Protein AF-A0A661K8E2-F1 (afdb_monomer)

Structure (mmCIF, N/CA/C/O backbone):
data_AF-A0A661K8E2-F1
#
_entry.id   AF-A0A661K8E2-F1
#
loop_
_atom_site.group_PDB
_atom_site.id
_atom_site.type_symbol
_atom_site.label_atom_id
_atom_site.label_alt_id
_atom_site.label_comp_id
_atom_site.label_asym_id
_atom_site.label_entity_id
_atom_site.label_seq_id
_atom_site.pdbx_PDB_ins_code
_atom_site.Cartn_x
_atom_site.Cartn_y
_atom_site.Cartn_z
_atom_site.occupancy
_atom_site.B_iso_or_equiv
_atom_site.auth_seq_id
_atom_site.auth_comp_id
_atom_site.auth_asym_id
_atom_site.auth_atom_id
_atom_site.pdbx_PDB_model_num
ATOM 1 N N . GLY A 1 1 ? -0.701 6.595 13.806 1.00 88.25 1 GLY A N 1
ATOM 2 C CA . GLY A 1 1 ? -0.117 6.236 12.498 1.00 88.25 1 GLY A CA 1
ATOM 3 C C . GLY A 1 1 ? -1.186 6.326 11.427 1.00 88.25 1 GLY A C 1
ATOM 4 O O . GLY A 1 1 ? -2.358 6.293 11.782 1.00 88.25 1 GLY A O 1
ATOM 5 N N . ILE A 1 2 ? -0.792 6.418 10.154 1.00 94.12 2 ILE A N 1
ATOM 6 C CA . ILE A 1 2 ? -1.696 6.708 9.019 1.00 94.12 2 ILE A CA 1
ATOM 7 C C . ILE A 1 2 ? -2.901 5.750 8.963 1.00 94.12 2 ILE A C 1
ATOM 9 O O . ILE A 1 2 ? -4.030 6.189 8.772 1.00 94.12 2 ILE A O 1
ATOM 13 N N . ILE A 1 3 ? -2.693 4.448 9.199 1.00 94.31 3 ILE A N 1
ATOM 14 C CA . ILE A 1 3 ? -3.779 3.449 9.165 1.00 94.31 3 ILE A CA 1
ATOM 15 C C . ILE A 1 3 ? -4.796 3.686 10.292 1.00 94.31 3 ILE A C 1
ATOM 17 O O . ILE A 1 3 ? -5.997 3.720 10.039 1.00 94.31 3 ILE A O 1
ATOM 21 N N . SER A 1 4 ? -4.324 3.920 11.519 1.00 95.00 4 SER A N 1
ATOM 22 C CA . SER A 1 4 ? -5.182 4.236 12.671 1.00 95.00 4 SER A CA 1
ATOM 23 C C . SER A 1 4 ? -6.026 5.491 12.444 1.00 95.00 4 SER A C 1
ATOM 25 O O . SER A 1 4 ? -7.205 5.540 12.785 1.00 95.00 4 SER A O 1
ATOM 27 N N . GLU A 1 5 ? -5.429 6.517 11.838 1.00 95.81 5 GLU A N 1
ATOM 28 C CA . GLU A 1 5 ? -6.119 7.762 11.513 1.00 95.81 5 GLU A CA 1
ATOM 29 C C . GLU A 1 5 ? -7.192 7.550 10.441 1.00 95.81 5 GLU A C 1
ATOM 31 O O . GLU A 1 5 ? -8.335 7.960 10.632 1.00 95.81 5 GLU A O 1
ATOM 36 N N . GLY A 1 6 ? -6.879 6.812 9.373 1.00 94.31 6 GLY A N 1
ATOM 37 C CA . GLY A 1 6 ? -7.865 6.467 8.351 1.00 94.31 6 GLY A CA 1
ATOM 38 C C . GLY A 1 6 ? -9.032 5.630 8.886 1.00 94.31 6 GLY A C 1
ATOM 39 O O . GLY A 1 6 ? -10.159 5.805 8.426 1.00 94.31 6 GLY A O 1
ATOM 40 N N . LYS A 1 7 ? -8.814 4.783 9.905 1.00 94.75 7 LYS A N 1
ATOM 41 C CA . LYS A 1 7 ? -9.906 4.097 10.622 1.00 94.75 7 LYS A CA 1
ATOM 42 C C . LYS A 1 7 ? -10.793 5.081 11.387 1.00 94.75 7 LYS A C 1
ATOM 44 O O . LYS A 1 7 ? -12.012 5.042 11.242 1.00 94.75 7 LYS A O 1
ATOM 49 N N . LYS A 1 8 ? -10.191 6.000 12.156 1.00 94.88 8 LYS A N 1
ATOM 50 C CA . LYS A 1 8 ? -10.919 7.035 12.920 1.00 94.88 8 LYS A CA 1
ATOM 51 C C . LYS A 1 8 ? -11.754 7.946 12.020 1.00 94.88 8 LYS A C 1
ATOM 53 O O . LYS A 1 8 ? -12.860 8.315 12.393 1.00 94.88 8 LYS A O 1
ATOM 58 N N . LEU A 1 9 ? -11.243 8.268 10.833 1.00 95.31 9 LEU A N 1
ATOM 59 C CA . LEU A 1 9 ? -11.941 9.064 9.820 1.00 95.31 9 LEU A CA 1
ATOM 60 C C . LEU A 1 9 ? -12.954 8.248 8.996 1.00 95.31 9 LEU A C 1
ATOM 62 O O . LEU A 1 9 ? -13.630 8.799 8.133 1.00 95.31 9 LEU A O 1
ATOM 66 N N . GLY A 1 10 ? -13.059 6.935 9.225 1.00 93.69 10 GLY A N 1
ATOM 67 C CA . GLY A 1 10 ? -13.957 6.051 8.483 1.00 93.69 10 GLY A CA 1
ATOM 68 C C . GLY A 1 10 ? -13.543 5.785 7.032 1.00 93.69 10 GLY A C 1
ATOM 69 O O . GLY A 1 10 ? -14.325 5.200 6.287 1.00 93.69 10 GLY A O 1
ATOM 70 N N . ALA A 1 11 ? -12.334 6.183 6.627 1.00 94.06 11 ALA A N 1
ATOM 71 C CA . ALA A 1 11 ? -11.786 5.933 5.295 1.00 94.06 11 ALA A CA 1
ATOM 72 C C . ALA A 1 11 ? -11.365 4.463 5.107 1.00 94.06 11 ALA A C 1
ATOM 74 O O . ALA A 1 11 ? -11.492 3.902 4.015 1.00 94.06 11 ALA A O 1
ATOM 75 N N . PHE A 1 12 ? -10.887 3.819 6.175 1.00 95.69 12 PHE A N 1
ATOM 76 C CA . PHE A 1 12 ? -10.476 2.414 6.175 1.00 95.69 12 PHE A CA 1
ATOM 77 C C . PHE A 1 12 ? -11.440 1.549 6.989 1.00 95.69 12 PHE A C 1
ATOM 79 O O . PHE A 1 12 ? -12.102 2.018 7.916 1.00 95.69 12 PHE A O 1
ATOM 86 N N . ARG A 1 13 ? -11.533 0.266 6.632 1.00 94.94 13 ARG A N 1
ATOM 87 C CA . ARG A 1 13 ? -12.322 -0.723 7.381 1.00 94.94 13 ARG A CA 1
ATOM 88 C C . ARG A 1 13 ? -11.666 -1.065 8.723 1.00 94.94 13 ARG A C 1
ATOM 90 O O . ARG A 1 13 ? -10.499 -0.750 8.951 1.00 94.94 13 ARG A O 1
ATOM 97 N N . GLU A 1 14 ? -12.390 -1.781 9.582 1.00 94.88 14 GLU A N 1
ATOM 98 C CA . GLU A 1 14 ? -11.831 -2.347 10.816 1.00 94.88 14 GLU A CA 1
ATOM 99 C C . GLU A 1 14 ? -10.827 -3.464 10.494 1.00 94.88 14 GLU A C 1
ATOM 101 O O . GLU A 1 14 ? -11.155 -4.646 10.444 1.00 94.88 14 GLU A O 1
ATOM 106 N N . ILE A 1 15 ? -9.592 -3.058 10.206 1.00 94.12 15 ILE A N 1
ATOM 107 C CA . ILE A 1 15 ? -8.452 -3.928 9.928 1.00 94.12 15 ILE A CA 1
ATOM 108 C C . ILE A 1 15 ? -7.436 -3.853 11.071 1.00 94.12 15 ILE A C 1
ATOM 110 O O . ILE A 1 15 ? -7.324 -2.829 11.757 1.00 94.12 15 ILE A O 1
ATOM 114 N N . ASP A 1 16 ? -6.694 -4.943 11.264 1.00 96.00 16 ASP A N 1
ATOM 115 C CA . ASP A 1 16 ? -5.513 -4.966 12.121 1.00 96.00 16 ASP A CA 1
ATOM 116 C C . ASP A 1 16 ? -4.414 -4.081 11.509 1.00 96.00 16 ASP A C 1
ATOM 118 O O . ASP A 1 16 ? -3.918 -4.329 10.405 1.00 96.00 16 ASP A O 1
ATOM 122 N N . GLU A 1 17 ? -4.048 -3.019 12.228 1.00 95.44 17 GLU A N 1
ATOM 123 C CA . GLU A 1 17 ? -3.108 -2.003 11.748 1.00 95.44 17 GLU A CA 1
ATOM 124 C C . GLU A 1 17 ? -1.704 -2.575 11.507 1.00 95.44 17 GLU A C 1
ATOM 126 O O . GLU A 1 17 ? -1.012 -2.161 10.573 1.00 95.44 17 GLU A O 1
ATOM 131 N N . ARG A 1 18 ? -1.285 -3.545 12.328 1.00 96.06 18 ARG A N 1
ATOM 132 C CA . ARG A 1 18 ? 0.037 -4.167 12.235 1.00 96.06 18 ARG A CA 1
ATOM 133 C C . ARG A 1 18 ? 0.115 -5.068 11.010 1.00 96.06 18 ARG A C 1
ATOM 135 O O . ARG A 1 18 ? 1.088 -4.985 10.265 1.00 96.06 18 ARG A O 1
ATOM 142 N N . MET A 1 19 ? -0.911 -5.881 10.773 1.00 97.12 19 MET A N 1
ATOM 143 C CA . MET A 1 19 ? -0.980 -6.750 9.598 1.00 97.12 19 MET A CA 1
ATOM 144 C C . MET A 1 19 ? -1.060 -5.942 8.303 1.00 97.12 19 MET A C 1
ATOM 146 O O . MET A 1 19 ? -0.369 -6.269 7.341 1.00 97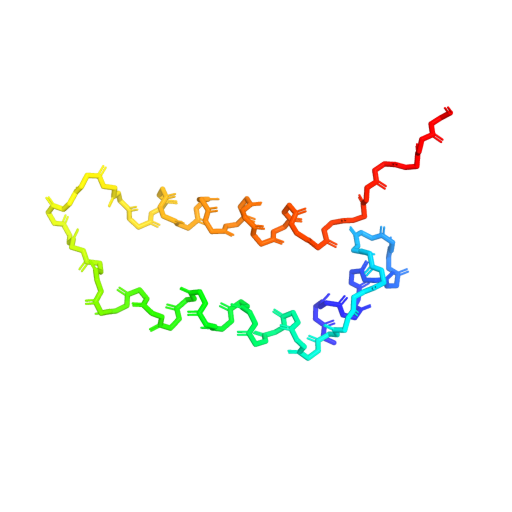.12 19 MET A O 1
ATOM 150 N N . ALA A 1 20 ? -1.827 -4.849 8.284 1.00 96.38 20 ALA A N 1
ATOM 151 C CA . ALA A 1 20 ? -1.870 -3.944 7.138 1.00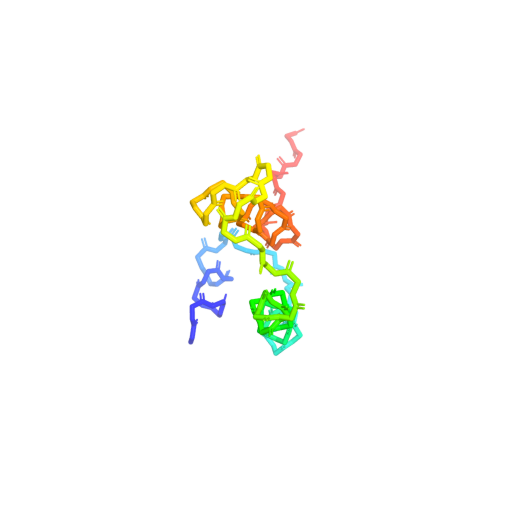 96.38 20 ALA A CA 1
ATOM 152 C C . ALA A 1 20 ? -0.495 -3.306 6.856 1.00 96.38 20 ALA A C 1
ATOM 154 O O . ALA A 1 20 ? -0.066 -3.238 5.703 1.00 96.38 20 ALA A O 1
ATOM 155 N N . GLY A 1 21 ? 0.233 -2.911 7.906 1.00 95.81 21 GLY A N 1
ATOM 156 C CA . GLY A 1 21 ? 1.612 -2.435 7.789 1.00 95.81 21 GLY A CA 1
ATOM 157 C C . GLY A 1 21 ? 2.569 -3.495 7.233 1.00 95.81 21 GLY A C 1
ATOM 158 O O . GLY A 1 21 ? 3.328 -3.208 6.309 1.00 95.81 21 GLY A O 1
ATOM 159 N N . PHE A 1 22 ? 2.511 -4.730 7.742 1.00 96.62 22 PHE A N 1
ATOM 160 C CA . PHE A 1 22 ? 3.336 -5.836 7.242 1.00 96.62 22 PHE A CA 1
ATOM 161 C C . PHE A 1 22 ? 3.027 -6.198 5.790 1.00 96.62 22 PHE A C 1
AT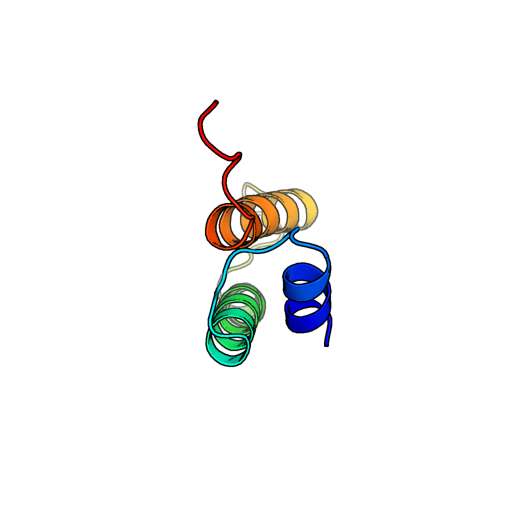OM 163 O O . PHE A 1 22 ? 3.958 -6.444 5.026 1.00 96.62 22 PHE A O 1
ATOM 170 N N . ALA A 1 23 ? 1.756 -6.176 5.386 1.00 95.81 23 ALA A N 1
ATOM 171 C CA . ALA A 1 23 ? 1.369 -6.401 3.999 1.00 95.81 23 ALA A CA 1
ATOM 172 C C . ALA A 1 23 ? 1.992 -5.345 3.073 1.00 95.81 23 ALA A C 1
ATOM 174 O O . ALA A 1 23 ? 2.658 -5.703 2.101 1.00 95.81 23 ALA A O 1
ATOM 175 N N . LEU A 1 24 ? 1.836 -4.054 3.399 1.00 95.69 24 LEU A N 1
ATOM 176 C CA . LEU A 1 24 ? 2.411 -2.957 2.611 1.00 95.69 24 LEU A CA 1
ATOM 177 C C . LEU A 1 24 ? 3.937 -3.050 2.528 1.00 95.69 24 LEU A C 1
ATOM 179 O O . LEU A 1 24 ? 4.513 -2.925 1.448 1.00 95.69 24 LEU A O 1
ATOM 183 N N . LEU A 1 25 ? 4.586 -3.327 3.659 1.00 95.69 25 LEU A N 1
ATOM 184 C CA . LEU A 1 25 ? 6.031 -3.503 3.719 1.00 95.69 25 LEU A CA 1
ATOM 185 C C . LEU A 1 25 ? 6.493 -4.683 2.852 1.00 95.69 25 LEU A C 1
ATOM 187 O O . LEU A 1 25 ? 7.475 -4.555 2.127 1.00 95.69 25 LEU A O 1
ATOM 191 N N . GLY A 1 26 ? 5.779 -5.810 2.889 1.00 95.00 26 GLY A N 1
ATOM 192 C CA . GLY A 1 26 ? 6.063 -6.976 2.052 1.00 95.00 26 GLY A CA 1
ATOM 193 C C . GLY A 1 26 ? 5.951 -6.670 0.557 1.00 95.00 26 GLY A C 1
ATOM 194 O O . GLY A 1 26 ? 6.852 -7.023 -0.204 1.00 95.00 26 GLY A O 1
ATOM 195 N N . MET A 1 27 ? 4.893 -5.959 0.150 1.00 94.38 27 MET A N 1
ATOM 196 C CA . MET A 1 27 ? 4.686 -5.547 -1.245 1.00 94.38 27 MET A CA 1
ATOM 197 C C . MET A 1 27 ? 5.843 -4.692 -1.771 1.00 94.38 27 MET A C 1
ATOM 199 O O . MET A 1 27 ? 6.348 -4.947 -2.862 1.00 94.38 27 MET A O 1
ATOM 203 N N . ILE A 1 28 ? 6.303 -3.715 -0.983 1.00 94.75 28 ILE A N 1
ATOM 204 C CA . ILE A 1 28 ? 7.359 -2.783 -1.402 1.00 94.75 28 ILE A CA 1
ATOM 205 C C . ILE A 1 28 ? 8.743 -3.440 -1.339 1.00 94.75 28 ILE A C 1
ATOM 207 O O . ILE A 1 28 ? 9.528 -3.327 -2.281 1.00 94.75 28 ILE A O 1
ATOM 211 N N . ASN A 1 29 ? 9.049 -4.168 -0.261 1.00 95.25 29 ASN A N 1
ATOM 212 C CA . ASN A 1 29 ? 10.378 -4.751 -0.058 1.00 95.25 29 ASN A CA 1
ATOM 213 C C . ASN A 1 29 ? 10.734 -5.815 -1.094 1.00 95.25 29 ASN A C 1
ATOM 215 O O . ASN A 1 29 ? 11.914 -6.064 -1.332 1.00 95.25 29 ASN A O 1
ATOM 219 N N . TRP A 1 30 ? 9.745 -6.461 -1.711 1.00 93.50 30 TRP A N 1
ATOM 220 C CA . TRP A 1 30 ? 10.027 -7.478 -2.715 1.00 93.50 30 TRP A CA 1
ATOM 221 C C . TRP A 1 30 ? 10.431 -6.883 -4.072 1.00 9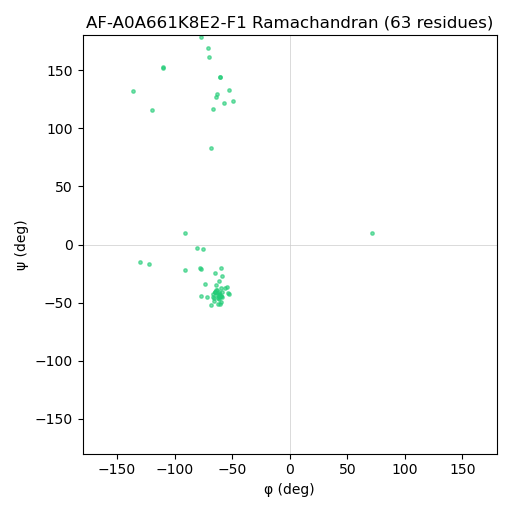3.50 30 TRP A C 1
ATOM 223 O O . TRP A 1 30 ? 11.111 -7.565 -4.836 1.00 93.50 30 TRP A O 1
ATOM 233 N N . ILE A 1 31 ? 10.086 -5.617 -4.360 1.00 94.00 31 ILE A N 1
ATOM 234 C CA . ILE A 1 31 ? 10.316 -4.955 -5.663 1.00 94.00 31 ILE A CA 1
ATOM 235 C C . ILE A 1 31 ? 11.778 -5.062 -6.105 1.00 94.00 31 ILE A C 1
ATOM 237 O O . ILE A 1 31 ? 12.049 -5.401 -7.255 1.00 94.00 31 ILE A O 1
ATOM 241 N N . ILE A 1 32 ? 12.724 -4.866 -5.183 1.00 90.25 32 ILE A N 1
ATOM 242 C CA . ILE A 1 32 ? 14.166 -4.893 -5.478 1.00 90.25 32 ILE A CA 1
ATOM 243 C C . ILE A 1 32 ? 14.653 -6.230 -6.055 1.00 90.25 32 ILE A C 1
ATOM 245 O O . ILE A 1 32 ? 15.7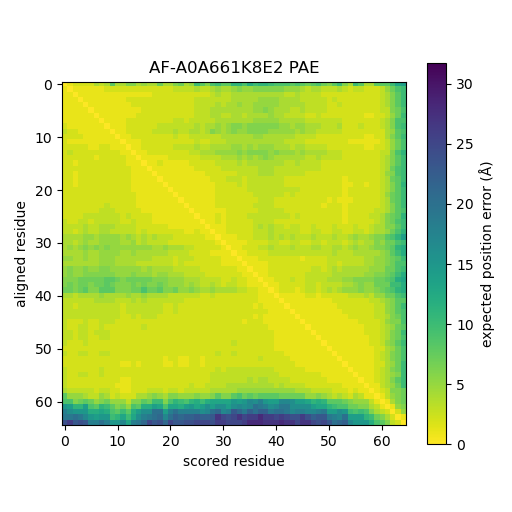29 -6.283 -6.640 1.00 90.25 32 ILE A O 1
ATOM 249 N N . ARG A 1 33 ? 13.898 -7.321 -5.865 1.00 93.94 33 ARG A N 1
ATOM 250 C CA . ARG A 1 33 ? 14.302 -8.662 -6.307 1.00 93.94 33 ARG A CA 1
ATOM 251 C C . ARG A 1 33 ? 13.842 -9.019 -7.710 1.00 93.94 33 ARG A C 1
ATOM 253 O O . ARG A 1 33 ? 14.410 -9.933 -8.296 1.00 93.94 33 ARG A O 1
ATOM 260 N N . TRP A 1 34 ? 12.806 -8.363 -8.220 1.00 93.56 34 TRP A N 1
ATOM 261 C CA . TRP A 1 34 ? 12.188 -8.737 -9.495 1.00 93.56 34 TRP A CA 1
ATOM 262 C C . TRP A 1 34 ? 12.013 -7.566 -10.459 1.00 93.56 34 TRP A C 1
ATOM 264 O O . TRP A 1 34 ? 11.764 -7.800 -11.641 1.00 93.56 34 TRP A O 1
ATOM 274 N N . TYR A 1 35 ? 12.123 -6.319 -9.993 1.00 95.50 35 TYR A N 1
ATOM 275 C CA . TYR A 1 35 ? 11.979 -5.163 -10.865 1.00 95.50 35 TYR A CA 1
ATOM 276 C C . TYR A 1 35 ? 13.076 -5.138 -11.931 1.00 95.50 35 TYR A C 1
ATOM 278 O O . TYR A 1 35 ? 14.267 -5.228 -11.635 1.00 95.50 35 TYR A O 1
ATOM 286 N N . ASN A 1 36 ? 12.651 -4.977 -13.181 1.00 95.56 36 ASN A N 1
ATOM 287 C CA . ASN A 1 36 ? 13.520 -4.856 -14.337 1.00 95.56 36 ASN A CA 1
ATOM 288 C C . ASN A 1 36 ? 13.262 -3.494 -15.005 1.00 95.56 36 ASN A C 1
ATOM 290 O O . ASN A 1 36 ? 12.163 -3.303 -15.531 1.00 95.56 36 ASN A O 1
ATOM 294 N N . PRO A 1 37 ? 14.246 -2.573 -15.044 1.00 94.50 37 PRO A N 1
ATOM 295 C CA . PRO A 1 37 ? 14.109 -1.283 -15.724 1.00 94.50 37 PRO A CA 1
ATOM 296 C C . PRO A 1 37 ? 13.798 -1.380 -17.224 1.00 94.50 37 PRO A C 1
ATOM 298 O O . PRO A 1 37 ? 13.190 -0.468 -17.770 1.00 94.50 37 PRO A O 1
ATOM 301 N N . GLY A 1 38 ? 14.197 -2.472 -17.886 1.00 96.75 38 GLY A N 1
ATOM 302 C CA . GLY A 1 38 ? 13.843 -2.770 -19.281 1.00 96.75 38 GLY A CA 1
ATOM 303 C C . GLY A 1 38 ? 12.559 -3.595 -19.429 1.00 96.75 38 GLY A C 1
ATOM 304 O O . GLY A 1 38 ? 12.296 -4.136 -20.500 1.00 96.75 38 GLY A O 1
ATOM 305 N N . GLY A 1 39 ? 11.804 -3.775 -18.344 1.00 95.56 39 GLY A N 1
ATOM 306 C CA . GLY A 1 39 ? 10.560 -4.533 -18.320 1.00 95.56 39 GLY A CA 1
ATOM 307 C C . GLY A 1 39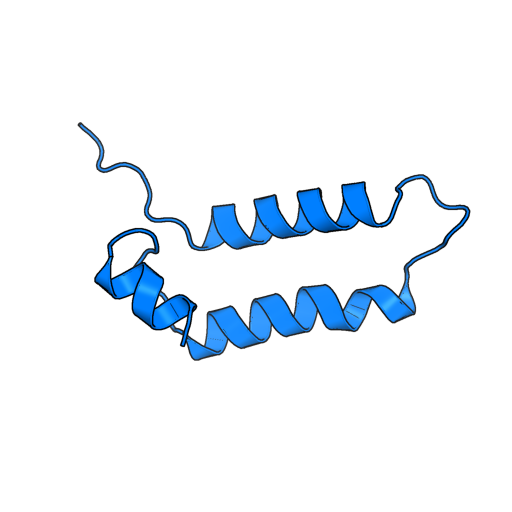 ? 9.371 -3.777 -18.920 1.00 95.56 39 GLY A C 1
ATOM 308 O O . GLY A 1 39 ? 9.458 -2.620 -19.315 1.00 95.56 39 GLY A O 1
ATOM 309 N N . SER A 1 40 ? 8.216 -4.443 -18.947 1.00 95.12 40 SER A N 1
ATOM 310 C CA . SER A 1 40 ? 6.978 -3.925 -19.555 1.00 95.12 40 SER A CA 1
ATOM 311 C C . SER A 1 40 ? 6.246 -2.857 -18.738 1.00 95.12 40 SER A C 1
ATOM 313 O O . SER A 1 40 ? 5.206 -2.381 -19.182 1.00 95.12 40 SER A O 1
ATOM 315 N N . LYS A 1 41 ? 6.721 -2.528 -17.531 1.00 96.06 41 LYS A N 1
ATOM 316 C CA . LYS A 1 41 ? 6.083 -1.558 -16.633 1.00 96.06 41 LYS A CA 1
ATOM 317 C C . LYS A 1 41 ? 7.122 -0.642 -16.018 1.00 96.06 41 LYS A C 1
ATOM 319 O O . LYS A 1 41 ? 8.120 -1.105 -15.467 1.00 96.06 41 LYS A O 1
ATOM 324 N N . SER A 1 42 ? 6.832 0.648 -16.059 1.00 96.25 42 SER A N 1
ATOM 325 C CA . SER A 1 42 ? 7.567 1.684 -15.350 1.00 96.25 42 SER A CA 1
ATOM 326 C C . SER A 1 42 ? 7.348 1.596 -13.829 1.00 96.25 42 SER A C 1
ATOM 328 O O . SER A 1 42 ? 6.353 1.024 -13.365 1.00 96.25 42 SER A O 1
ATOM 330 N N . PRO A 1 43 ? 8.223 2.219 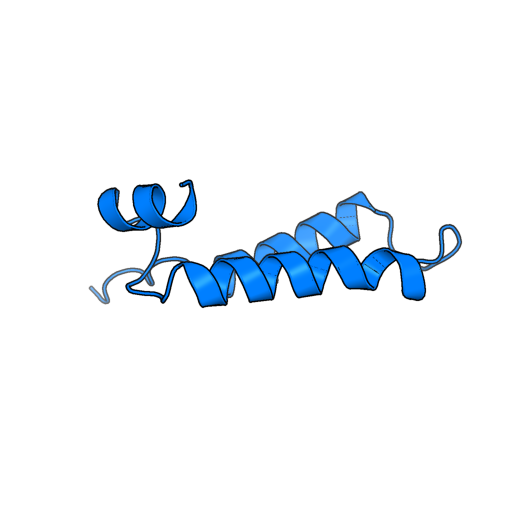-13.018 1.00 94.81 43 PRO A N 1
ATOM 331 C CA . PRO A 1 43 ? 8.026 2.315 -11.572 1.00 94.81 43 PRO A CA 1
ATOM 332 C C . PRO A 1 43 ? 6.690 2.954 -11.182 1.00 94.81 43 PRO A C 1
ATOM 334 O O . PRO A 1 43 ? 6.064 2.526 -10.215 1.00 94.81 43 PRO A O 1
ATOM 337 N N . ALA A 1 44 ? 6.240 3.958 -11.940 1.00 96.31 44 ALA A N 1
ATOM 338 C CA . ALA A 1 44 ? 4.988 4.659 -11.681 1.00 96.31 44 ALA A CA 1
ATOM 339 C C . ALA A 1 44 ? 3.770 3.748 -11.897 1.00 96.31 44 ALA A C 1
ATOM 341 O O . ALA A 1 44 ? 2.870 3.717 -11.060 1.00 96.31 44 ALA A O 1
ATOM 342 N N . GLU A 1 45 ? 3.766 2.951 -12.969 1.00 97.12 45 GLU A N 1
ATOM 343 C CA . GLU A 1 45 ? 2.702 1.973 -13.229 1.00 97.12 45 GLU A CA 1
ATOM 344 C C . GLU A 1 45 ? 2.669 0.879 -12.159 1.00 97.12 45 GLU A C 1
ATOM 346 O O . GLU A 1 45 ? 1.600 0.494 -11.692 1.00 97.12 45 GLU A O 1
ATOM 351 N N . ILE A 1 46 ? 3.838 0.406 -11.721 1.00 95.75 46 ILE A N 1
ATOM 352 C CA . ILE A 1 46 ? 3.944 -0.563 -10.626 1.00 95.75 46 ILE A CA 1
ATOM 353 C C . ILE A 1 46 ? 3.385 0.029 -9.327 1.00 95.75 46 ILE A C 1
ATOM 355 O O . ILE A 1 46 ? 2.599 -0.629 -8.647 1.00 95.75 46 ILE A O 1
ATOM 359 N N . ALA A 1 47 ? 3.744 1.270 -8.988 1.00 95.44 47 ALA A N 1
ATOM 360 C CA . ALA A 1 47 ? 3.243 1.947 -7.796 1.00 95.44 47 ALA A CA 1
ATOM 361 C C . ALA A 1 47 ? 1.716 2.123 -7.828 1.00 95.44 47 ALA A C 1
ATOM 363 O O . ALA A 1 47 ? 1.057 1.860 -6.823 1.00 95.44 47 ALA A O 1
ATOM 364 N N . ALA A 1 48 ? 1.154 2.501 -8.980 1.00 96.94 48 ALA A N 1
ATOM 365 C CA . ALA A 1 48 ? -0.291 2.617 -9.159 1.00 96.94 48 ALA A CA 1
ATOM 366 C C . ALA A 1 48 ? -1.000 1.267 -8.952 1.00 96.94 48 ALA A C 1
ATOM 368 O O . ALA A 1 48 ? -1.985 1.194 -8.223 1.00 96.94 48 ALA A O 1
ATOM 369 N N . LEU A 1 49 ? -0.463 0.177 -9.512 1.00 95.81 49 LEU A N 1
ATOM 370 C CA . LEU A 1 49 ? -1.023 -1.165 -9.324 1.00 95.81 49 LEU A CA 1
ATOM 371 C C . LEU A 1 49 ? -0.974 -1.617 -7.858 1.00 95.81 49 LEU A C 1
ATOM 373 O O . LEU A 1 49 ? -1.960 -2.144 -7.343 1.00 95.81 49 LEU A O 1
ATOM 377 N N . TRP A 1 50 ? 0.142 -1.389 -7.161 1.00 95.88 50 TRP A N 1
ATOM 378 C CA . TRP A 1 50 ? 0.245 -1.709 -5.734 1.00 95.88 50 TRP A CA 1
ATOM 379 C C . TRP A 1 50 ? -0.708 -0.881 -4.878 1.00 95.88 50 TRP A C 1
ATOM 381 O O . TRP A 1 50 ? -1.297 -1.415 -3.937 1.00 95.88 50 TRP A O 1
ATOM 391 N N . PHE A 1 51 ? -0.880 0.400 -5.209 1.00 95.94 51 PHE A N 1
ATOM 392 C CA . PHE A 1 51 ? -1.842 1.269 -4.546 1.00 95.94 51 PHE A CA 1
ATOM 393 C C . PHE A 1 51 ? -3.264 0.722 -4.687 1.00 95.94 51 PHE A C 1
ATOM 395 O O . PHE A 1 51 ? -3.938 0.550 -3.674 1.00 95.94 51 PHE A O 1
ATOM 402 N N . GLU A 1 52 ? -3.690 0.372 -5.903 1.00 96.88 52 GLU A N 1
ATOM 403 C CA . GLU A 1 52 ? -5.020 -0.199 -6.148 1.00 96.88 52 GLU A CA 1
ATOM 404 C C . GLU A 1 52 ? -5.242 -1.506 -5.378 1.00 96.88 52 GLU A C 1
ATOM 406 O O . GLU A 1 52 ? -6.278 -1.680 -4.734 1.00 96.88 52 GLU A O 1
ATOM 411 N N . ILE A 1 53 ? -4.250 -2.403 -5.369 1.00 96.44 53 ILE A N 1
ATOM 412 C CA . ILE A 1 53 ? -4.318 -3.668 -4.622 1.00 96.44 53 ILE A CA 1
ATOM 413 C C . ILE A 1 53 ? -4.449 -3.402 -3.119 1.00 96.44 53 ILE A C 1
ATOM 415 O O . ILE A 1 53 ? -5.340 -3.944 -2.459 1.00 96.44 53 ILE A O 1
ATOM 419 N N . PHE A 1 54 ? -3.572 -2.567 -2.560 1.00 96.75 54 PHE A N 1
ATOM 420 C CA . PHE A 1 54 ? -3.546 -2.323 -1.123 1.00 96.75 54 PHE A CA 1
ATOM 421 C C . PHE A 1 54 ? -4.783 -1.558 -0.655 1.00 96.75 54 PHE A C 1
ATOM 423 O O . PHE A 1 54 ? -5.479 -2.010 0.256 1.00 96.75 54 PHE A O 1
ATOM 430 N N . ILE A 1 55 ? -5.094 -0.428 -1.296 1.00 95.31 55 ILE A N 1
ATOM 431 C CA . ILE A 1 55 ? -6.247 0.404 -0.946 1.00 9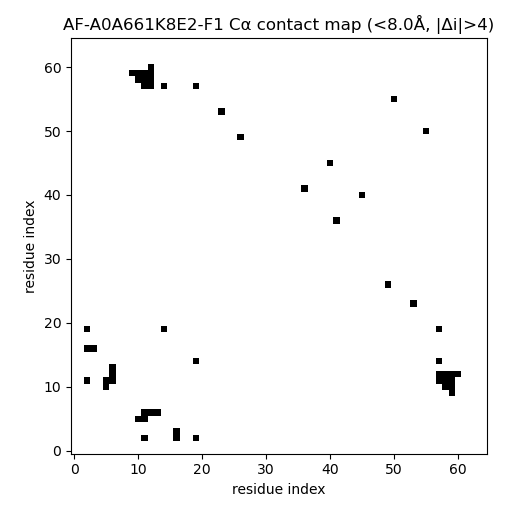5.31 55 ILE A CA 1
ATOM 432 C C . ILE A 1 55 ? -7.547 -0.338 -1.209 1.00 95.31 55 ILE A C 1
ATOM 434 O O . ILE A 1 55 ? -8.435 -0.293 -0.361 1.00 95.31 55 ILE A O 1
ATOM 438 N N . GLY A 1 56 ? -7.659 -1.083 -2.310 1.00 94.81 56 GLY A N 1
ATOM 439 C CA . GLY A 1 56 ? -8.799 -1.961 -2.562 1.00 94.81 56 GLY A CA 1
ATOM 440 C C . GLY A 1 56 ? -9.037 -2.958 -1.426 1.00 94.81 56 GLY A C 1
ATOM 441 O O . GLY A 1 56 ? -10.184 -3.207 -1.060 1.00 94.81 56 GLY A O 1
ATOM 442 N N . GLY A 1 57 ? -7.963 -3.458 -0.810 1.00 93.62 57 GLY A N 1
ATOM 443 C CA . GLY A 1 57 ? -8.024 -4.380 0.319 1.00 93.62 57 GLY A CA 1
ATOM 444 C C . GLY A 1 57 ? -8.347 -3.746 1.675 1.00 93.62 57 GLY A C 1
ATOM 445 O O . GLY A 1 57 ? -8.766 -4.478 2.576 1.00 93.62 57 GLY A O 1
ATOM 446 N N . ILE A 1 58 ? -8.158 -2.433 1.871 1.00 95.25 58 ILE A N 1
ATOM 447 C CA . ILE A 1 58 ? -8.311 -1.784 3.193 1.00 95.25 58 ILE A CA 1
ATOM 448 C C . ILE A 1 58 ? -9.342 -0.655 3.249 1.00 95.25 58 ILE A C 1
ATOM 450 O O . ILE A 1 58 ? -9.761 -0.280 4.348 1.00 95.25 58 ILE A O 1
ATOM 454 N N . LYS A 1 59 ? -9.768 -0.109 2.106 1.00 95.12 59 LYS A N 1
ATOM 455 C CA . LYS A 1 59 ? -10.798 0.932 2.062 1.00 95.12 59 LYS A CA 1
ATOM 456 C C . LYS A 1 59 ? -12.100 0.413 2.664 1.00 95.12 59 LYS A C 1
ATOM 458 O O . LYS A 1 59 ? -12.444 -0.762 2.518 1.00 95.12 59 LYS A O 1
ATOM 463 N N . ARG A 1 60 ? -12.834 1.286 3.354 1.00 91.56 60 ARG A N 1
ATOM 464 C CA . ARG A 1 60 ? -14.200 0.964 3.773 1.00 91.56 60 ARG A CA 1
ATOM 465 C C . ARG A 1 60 ? -15.051 0.789 2.508 1.00 91.56 60 ARG A C 1
ATOM 467 O O . ARG A 1 60 ? -15.040 1.657 1.635 1.00 91.56 60 ARG A O 1
ATOM 474 N N . ALA A 1 61 ? -15.746 -0.343 2.389 1.00 79.69 61 ALA A N 1
ATOM 475 C CA . ALA A 1 61 ? -16.732 -0.521 1.329 1.00 79.69 61 ALA A CA 1
ATOM 476 C C . ALA A 1 61 ? -17.825 0.551 1.487 1.00 79.69 61 ALA A C 1
ATOM 478 O O . ALA A 1 61 ? -18.147 0.901 2.629 1.00 79.69 61 ALA A O 1
ATOM 479 N N . PRO A 1 62 ? -18.381 1.096 0.391 1.00 72.12 62 PRO A N 1
ATOM 480 C CA . PRO A 1 62 ? -19.566 1.928 0.510 1.00 72.12 62 PRO A CA 1
ATOM 481 C C . PRO A 1 62 ? -20.613 1.143 1.303 1.00 72.12 62 PRO A C 1
ATOM 483 O O . PRO A 1 62 ? -20.795 -0.046 1.053 1.00 72.12 62 PRO A O 1
ATOM 486 N N . ALA A 1 63 ? -21.234 1.782 2.297 1.00 63.84 63 ALA A N 1
ATOM 487 C CA . ALA A 1 63 ? -22.379 1.176 2.956 1.00 63.84 63 ALA A CA 1
ATOM 488 C C . ALA A 1 63 ? -23.411 0.893 1.862 1.00 63.84 63 ALA A C 1
ATOM 490 O O . ALA A 1 63 ? -23.762 1.818 1.120 1.00 63.84 63 ALA A O 1
ATOM 491 N N . ASP A 1 64 ? -23.813 -0.371 1.720 1.00 54.97 64 ASP A N 1
ATOM 492 C CA . ASP A 1 64 ? -24.927 -0.734 0.854 1.00 54.97 64 ASP A CA 1
ATOM 493 C C . ASP A 1 64 ? -26.094 0.198 1.207 1.00 54.97 64 ASP A C 1
ATOM 495 O O . ASP A 1 64 ? -26.432 0.363 2.384 1.00 54.97 64 ASP A O 1
ATOM 499 N N . LYS A 1 65 ? -26.603 0.909 0.198 1.00 45.06 65 LYS A N 1
ATOM 500 C CA . LYS A 1 65 ? -27.780 1.767 0.351 1.00 45.06 65 LYS A CA 1
ATOM 501 C C . LYS A 1 65 ? -29.025 0.917 0.539 1.00 45.06 65 LYS A C 1
ATOM 503 O O . LYS A 1 65 ? -29.139 -0.095 -0.186 1.00 45.06 65 LYS A O 1
#

Solvent-accessible surface area (backbone atoms only — not comparable to full-atom values): 4012 Å² total; per-residue (Å²): 105,74,64,60,50,32,37,76,72,58,54,27,41,101,64,61,61,66,60,54,49,50,50,55,49,52,63,58,68,50,42,86,80,71,70,46,94,89,49,99,58,55,73,66,57,50,52,52,52,51,46,52,55,52,48,69,74,41,43,41,71,78,78,84,126

Radius of gyration: 14.25 Å; Cα contacts (8 Å, |Δi|>4): 27; chains: 1; bounding box: 42×18×32 Å

Sequence (65 aa):
GIISEGKKLGAFREIDERMAGFALLGMINWIIRWYNPGGSKSPAEIAALWFEIFIGGIKRAPADK

Foldseek 3Di:
DVLVVCVVVLFWDPDDPVVLVVVLCVLVVCCVVDPDCPDPDDPVRSVVVSCCVSSVVTTDDPDDD

Mean predicted aligned error: 3.82 Å

pLDDT: mean 92.62, std 9.28, range [45.06, 97.12]

Secondary structure (DSSP, 8-state):
-HHHHHHHTTSB-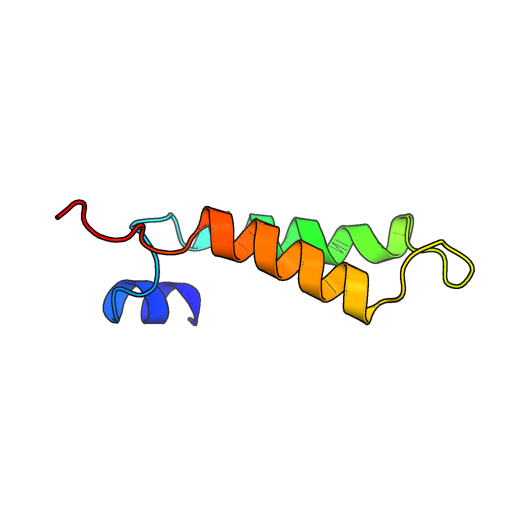S--HHHHHHHHHHHHHTHHHH--TTSSS-HHHHHHHHHHHHHHHHBPPPPP-

Nearest PDB structures (foldseek):
  3he0-assembly1_A  TM=6.708E-01  e=4.830E-01  Vibrio parahaemolyticus
  4me9-assembly1_B  TM=6.317E-01  e=5.883E-01  Bacillus cereus ATCC 10987
  3col-assembly1_B  TM=6.639E-01  e=1.578E+00  Lactiplantibacillus plantarum WCFS1
  3col-assembly1_A  TM=5.937E-01  e=1.063E+00  Lactiplantibacillus plantarum WCFS1
  3he0-assembly2_C-2  TM=5.676E-01  e=9.324E-01  Vibrio parahaemolyticus